Protein AF-A0A429RB81-F1 (afdb_monomer_lite)

Radius of gyration: 11.31 Å; chains: 1; bounding box: 24×22×33 Å

Sequence (59 aa):
MDGRARDYQNSGAAHEVGHALGLCHKGDRFATLMMKRIQTPPITEPTSIDKANYKRLWG

Secondary structure (DSSP, 8-state):
--HHHHHHHHHHHHHHHHHHTTPPPB-TTS-STTBSS--SSPP-S--HHHHHHHHHHH-

Structure (mmCIF, N/CA/C/O backbone):
data_AF-A0A429RB81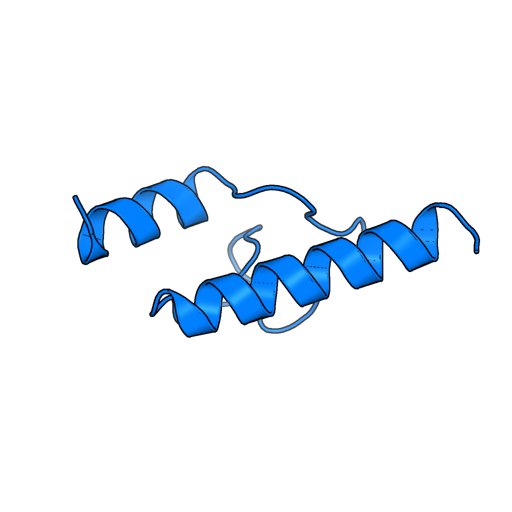-F1
#
_entry.id   AF-A0A429RB81-F1
#
loop_
_atom_site.group_PDB
_atom_site.id
_atom_site.type_symbol
_atom_site.label_atom_id
_atom_site.label_alt_id
_atom_site.label_comp_id
_atom_site.label_asym_id
_atom_site.label_entity_id
_atom_site.label_seq_id
_atom_site.pdbx_PDB_ins_code
_atom_site.Cartn_x
_atom_site.Cartn_y
_atom_site.Cartn_z
_atom_site.occupancy
_atom_site.B_iso_or_equiv
_atom_site.auth_seq_id
_atom_site.auth_comp_id
_atom_site.auth_asym_id
_atom_site.auth_atom_id
_atom_site.pdbx_PDB_model_num
ATOM 1 N N . MET A 1 1 ? 14.171 -9.151 -15.757 1.00 59.81 1 MET A N 1
ATOM 2 C CA . MET A 1 1 ? 13.126 -8.131 -15.532 1.00 59.81 1 MET A CA 1
ATOM 3 C C . MET A 1 1 ? 13.824 -6.813 -15.271 1.00 59.81 1 MET A C 1
ATOM 5 O O . MET A 1 1 ? 14.840 -6.830 -14.583 1.00 59.81 1 MET A O 1
ATOM 9 N N . ASP A 1 2 ? 13.364 -5.721 -15.872 1.00 79.00 2 ASP A N 1
ATOM 10 C CA . ASP A 1 2 ? 13.896 -4.390 -15.576 1.00 79.00 2 ASP A CA 1
ATOM 11 C C . ASP A 1 2 ? 13.546 -3.995 -14.124 1.00 79.00 2 ASP A C 1
ATOM 13 O O . ASP A 1 2 ? 12.602 -4.518 -13.526 1.00 79.00 2 ASP A O 1
ATOM 17 N N . GLY A 1 3 ? 14.338 -3.106 -13.513 1.00 83.62 3 GLY A N 1
ATOM 18 C CA . GLY A 1 3 ? 14.073 -2.654 -12.137 1.00 83.62 3 GLY A CA 1
ATOM 19 C C . GLY A 1 3 ? 12.690 -2.012 -12.005 1.00 83.62 3 GLY A C 1
ATOM 20 O O . GLY A 1 3 ? 11.990 -2.235 -11.023 1.00 83.62 3 GLY A O 1
ATOM 21 N N . ARG A 1 4 ? 12.252 -1.323 -13.066 1.00 85.62 4 ARG A N 1
ATOM 22 C CA . ARG A 1 4 ? 10.948 -0.672 -13.140 1.00 85.62 4 ARG A CA 1
ATOM 23 C C . ARG A 1 4 ? 9.797 -1.673 -13.041 1.00 85.62 4 ARG A C 1
ATOM 25 O O . ARG A 1 4 ? 8.960 -1.483 -12.170 1.00 85.62 4 ARG A O 1
ATOM 32 N N . ALA A 1 5 ? 9.722 -2.727 -13.861 1.00 91.31 5 ALA A N 1
ATOM 33 C CA . ALA A 1 5 ? 8.603 -3.672 -13.766 1.00 91.31 5 ALA A CA 1
ATOM 34 C C . ALA A 1 5 ? 8.551 -4.366 -12.401 1.00 91.31 5 ALA A C 1
ATOM 36 O O . ALA A 1 5 ? 7.457 -4.590 -11.884 1.00 91.31 5 ALA A O 1
ATOM 37 N N . ARG A 1 6 ? 9.710 -4.648 -11.788 1.00 94.56 6 ARG A N 1
ATOM 38 C CA . ARG A 1 6 ? 9.761 -5.205 -10.431 1.00 94.56 6 ARG A CA 1
ATOM 39 C C . ARG A 1 6 ? 9.139 -4.260 -9.400 1.00 94.56 6 ARG A C 1
ATOM 41 O O . ARG A 1 6 ? 8.371 -4.718 -8.564 1.00 94.56 6 ARG A O 1
ATOM 48 N N . ASP A 1 7 ? 9.400 -2.959 -9.482 1.00 95.69 7 ASP A N 1
ATOM 49 C CA . ASP A 1 7 ? 8.827 -1.988 -8.541 1.00 95.69 7 ASP A CA 1
ATOM 50 C C . ASP A 1 7 ? 7.304 -1.857 -8.698 1.00 95.69 7 ASP A C 1
ATOM 52 O O . ASP A 1 7 ? 6.588 -1.756 -7.704 1.00 95.69 7 ASP A O 1
ATOM 56 N N . TYR A 1 8 ? 6.779 -1.943 -9.927 1.00 96.12 8 TYR A N 1
ATOM 57 C CA . TYR A 1 8 ? 5.327 -2.009 -10.149 1.00 96.12 8 TYR A CA 1
ATOM 58 C C . TYR A 1 8 ? 4.715 -3.284 -9.556 1.00 96.12 8 TYR A C 1
ATOM 60 O O . TYR A 1 8 ? 3.668 -3.213 -8.917 1.00 96.12 8 TYR A O 1
ATOM 68 N N . GLN A 1 9 ? 5.364 -4.438 -9.735 1.00 95.75 9 GLN A N 1
ATOM 69 C CA . GLN A 1 9 ? 4.902 -5.704 -9.156 1.00 95.75 9 GLN A CA 1
ATOM 70 C C . GLN A 1 9 ? 4.926 -5.666 -7.626 1.00 95.75 9 GLN A C 1
ATOM 72 O O . GLN A 1 9 ? 3.948 -6.059 -6.998 1.00 95.75 9 GLN A O 1
ATOM 77 N N . ASN A 1 10 ? 5.996 -5.137 -7.028 1.00 96.31 10 ASN A N 1
ATOM 78 C CA . ASN A 1 10 ? 6.108 -4.976 -5.580 1.00 96.31 10 ASN A CA 1
ATOM 79 C C . ASN A 1 10 ? 5.043 -4.015 -5.035 1.00 96.31 10 ASN A C 1
ATOM 81 O O . ASN A 1 10 ? 4.419 -4.311 -4.021 1.00 96.31 10 ASN A O 1
ATOM 85 N N . SER A 1 11 ? 4.797 -2.897 -5.727 1.00 97.19 11 SER A N 1
ATOM 86 C CA . SER A 1 11 ? 3.748 -1.938 -5.364 1.00 97.19 11 SER A CA 1
ATOM 87 C C . SER A 1 11 ? 2.357 -2.575 -5.400 1.00 97.19 11 SER A C 1
ATOM 89 O O . SER A 1 11 ? 1.606 -2.463 -4.434 1.00 97.19 11 SER A O 1
ATOM 91 N N . GLY A 1 12 ? 2.038 -3.315 -6.469 1.00 96.56 12 GLY A N 1
ATOM 92 C CA . GLY A 1 12 ? 0.777 -4.050 -6.585 1.00 96.56 12 GLY A CA 1
ATOM 93 C C . GLY A 1 12 ? 0.633 -5.145 -5.526 1.00 96.56 12 GLY A C 1
ATOM 94 O O . GLY A 1 12 ? -0.393 -5.234 -4.866 1.00 96.56 12 GLY A O 1
ATOM 95 N N . ALA A 1 13 ? 1.678 -5.937 -5.283 1.00 96.88 13 ALA A N 1
ATOM 96 C CA . ALA A 1 13 ? 1.651 -6.958 -4.239 1.00 96.88 13 ALA A CA 1
ATOM 97 C C . ALA A 1 13 ? 1.432 -6.345 -2.844 1.00 96.88 13 ALA A C 1
ATOM 99 O O . ALA A 1 13 ? 0.608 -6.838 -2.076 1.00 96.88 13 ALA A O 1
ATOM 100 N N . ALA A 1 14 ? 2.117 -5.242 -2.527 1.00 97.38 14 ALA A N 1
ATOM 101 C CA . ALA A 1 14 ? 1.928 -4.523 -1.269 1.00 97.38 14 ALA A CA 1
ATOM 102 C C . ALA A 1 14 ? 0.508 -3.935 -1.139 1.00 97.38 14 ALA A C 1
ATOM 104 O O . ALA A 1 14 ? -0.061 -3.961 -0.047 1.00 97.38 14 ALA A O 1
ATOM 105 N N . HIS A 1 15 ? -0.081 -3.457 -2.240 1.00 97.75 15 HIS A N 1
ATOM 106 C CA . HIS A 1 15 ? -1.470 -2.990 -2.296 1.00 97.75 15 HIS A CA 1
ATOM 107 C C . HIS A 1 15 ? -2.466 -4.101 -1.931 1.00 97.75 15 HIS A C 1
ATOM 109 O O . HIS A 1 15 ? -3.307 -3.916 -1.051 1.00 97.75 15 HIS A O 1
ATOM 115 N N . GLU A 1 16 ? -2.329 -5.280 -2.540 1.00 97.88 16 GLU A N 1
ATOM 116 C CA . GLU A 1 16 ? -3.221 -6.415 -2.269 1.00 97.88 16 GLU A CA 1
ATOM 117 C C . GLU A 1 16 ? -3.055 -6.962 -0.844 1.00 97.88 16 GLU A C 1
ATOM 119 O O . GLU A 1 16 ? -4.037 -7.307 -0.184 1.00 97.88 16 GLU A O 1
ATOM 124 N N . VAL A 1 17 ? -1.828 -6.975 -0.309 1.00 97.62 17 VAL A N 1
ATOM 125 C CA . VAL A 1 17 ? -1.607 -7.281 1.114 1.00 97.62 17 VAL A CA 1
ATOM 126 C C . VAL A 1 17 ? -2.303 -6.245 2.000 1.00 97.62 17 VAL A C 1
ATOM 128 O O . VAL A 1 17 ? -2.898 -6.608 3.012 1.00 97.62 17 VAL A O 1
ATOM 131 N N . GLY A 1 18 ? -2.306 -4.969 1.611 1.00 97.50 18 GLY A N 1
ATOM 132 C CA . GLY A 1 18 ? -3.090 -3.932 2.277 1.00 97.50 18 GLY A CA 1
ATOM 133 C C . GLY A 1 18 ? -4.582 -4.271 2.348 1.00 97.50 18 GLY A C 1
ATOM 134 O O . GLY A 1 18 ? -5.178 -4.153 3.421 1.00 97.50 18 GLY A O 1
ATOM 135 N N . HIS A 1 19 ? -5.175 -4.765 1.258 1.00 98.44 19 HIS A N 1
ATOM 136 C CA . HIS A 1 19 ? -6.555 -5.261 1.260 1.00 98.44 19 HIS A CA 1
ATOM 137 C C . HIS A 1 19 ? -6.754 -6.467 2.181 1.00 98.44 19 HIS A C 1
ATOM 139 O O . HIS A 1 19 ? -7.711 -6.481 2.956 1.00 98.44 19 HIS A O 1
ATOM 145 N N . ALA A 1 20 ? -5.835 -7.436 2.165 1.00 98.19 20 ALA A N 1
ATOM 146 C CA . ALA A 1 20 ? -5.880 -8.584 3.073 1.00 98.19 20 ALA A CA 1
ATOM 147 C C . ALA A 1 20 ? -5.798 -8.170 4.558 1.00 98.19 20 ALA A C 1
ATOM 149 O O . ALA A 1 20 ? -6.394 -8.817 5.415 1.00 98.19 20 ALA A O 1
ATOM 150 N N . LEU A 1 21 ? -5.116 -7.060 4.860 1.00 97.38 21 LEU A N 1
ATOM 151 C CA . LEU A 1 21 ? -5.043 -6.444 6.190 1.00 97.38 21 LEU A CA 1
ATOM 152 C C . LEU A 1 21 ? -6.241 -5.530 6.518 1.00 97.38 21 LEU A C 1
ATOM 154 O O . LEU A 1 21 ? -6.249 -4.887 7.566 1.00 97.38 21 LEU A O 1
ATOM 158 N N . GLY A 1 22 ? -7.248 -5.432 5.646 1.00 97.56 22 GLY A N 1
ATOM 159 C CA . GLY A 1 22 ? -8.458 -4.633 5.868 1.00 97.56 22 GLY A CA 1
ATOM 160 C C . GLY A 1 22 ? -8.355 -3.158 5.463 1.00 97.56 22 GLY A C 1
ATOM 161 O O . GLY A 1 22 ? -9.256 -2.374 5.766 1.00 97.56 22 GLY A O 1
ATOM 162 N N . LEU A 1 23 ? -7.286 -2.742 4.776 1.00 97.50 23 LEU A N 1
ATOM 163 C CA . LEU A 1 23 ? -7.174 -1.381 4.252 1.00 97.50 23 LEU A CA 1
ATOM 164 C C . LEU A 1 23 ? -8.058 -1.202 3.009 1.00 97.50 23 LEU A C 1
ATOM 166 O O . LEU A 1 23 ? -8.031 -1.994 2.068 1.00 97.50 23 LEU A O 1
ATOM 170 N N . CYS A 1 24 ? -8.814 -0.105 2.980 1.00 96.06 24 CYS A N 1
ATOM 171 C CA . CYS A 1 24 ? -9.609 0.296 1.820 1.00 96.06 24 CYS A CA 1
ATOM 172 C C . CYS A 1 24 ? -8.836 1.249 0.907 1.00 96.06 24 CYS A C 1
ATOM 174 O O . CYS A 1 24 ? -7.949 1.982 1.358 1.00 96.06 24 CYS A O 1
ATOM 176 N N . HIS A 1 25 ? -9.282 1.325 -0.349 1.00 96.50 25 HIS A N 1
ATOM 177 C CA . HIS A 1 25 ? -8.825 2.335 -1.294 1.00 96.50 25 HIS A CA 1
ATOM 178 C C . HIS A 1 25 ? -8.835 3.746 -0.693 1.00 96.50 25 HIS A C 1
ATOM 180 O O . HIS A 1 25 ? -9.787 4.156 -0.018 1.00 96.50 25 HIS A O 1
ATOM 186 N N . LYS 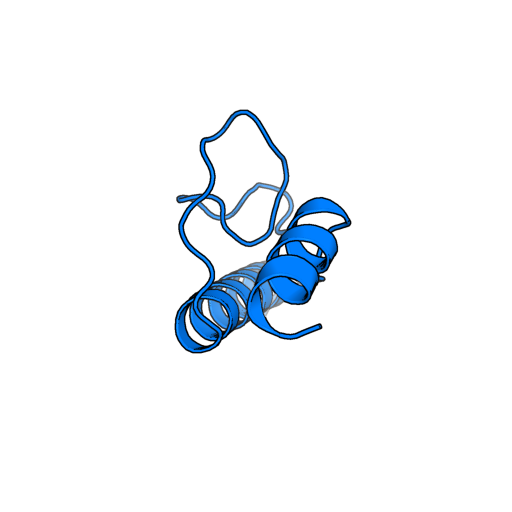A 1 26 ? -7.803 4.523 -1.013 1.00 92.62 26 LYS A N 1
ATOM 187 C CA . LYS A 1 26 ? -7.753 5.967 -0.796 1.00 92.62 26 LYS A CA 1
ATOM 188 C C . LYS A 1 26 ? -7.954 6.684 -2.126 1.00 92.62 26 LYS A C 1
ATOM 190 O O . LYS A 1 26 ? -7.618 6.171 -3.190 1.00 92.62 26 LYS A O 1
ATOM 195 N N . GLY A 1 27 ? -8.583 7.854 -2.056 1.00 85.88 27 GLY A N 1
ATOM 196 C CA . GLY A 1 27 ? -8.770 8.699 -3.232 1.00 85.88 27 GLY A CA 1
ATOM 197 C C . GLY A 1 27 ? -7.444 9.277 -3.721 1.00 85.88 27 GLY A C 1
ATOM 198 O O . GLY A 1 27 ? -6.488 9.386 -2.955 1.00 85.88 27 GLY A O 1
ATOM 199 N N . ASP A 1 28 ? -7.430 9.741 -4.967 1.00 83.44 28 ASP A N 1
ATOM 200 C CA . ASP A 1 28 ? -6.213 10.157 -5.684 1.00 83.44 28 ASP A CA 1
ATOM 201 C C . ASP A 1 28 ? -5.559 11.450 -5.148 1.00 83.44 28 ASP A C 1
ATOM 203 O O . ASP A 1 28 ? -4.594 11.955 -5.71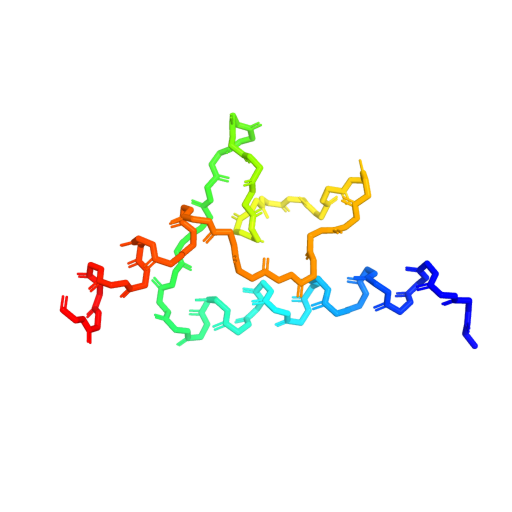1 1.00 83.44 28 ASP A O 1
ATOM 207 N N . ARG A 1 29 ? -6.081 12.005 -4.047 1.00 84.31 29 ARG A N 1
ATOM 208 C CA . ARG A 1 29 ? -5.547 13.200 -3.372 1.00 84.31 29 ARG A CA 1
ATOM 209 C C . ARG A 1 29 ? -4.327 12.909 -2.497 1.00 84.31 29 ARG A C 1
ATOM 211 O O . ARG A 1 29 ? -3.672 13.847 -2.057 1.00 84.31 29 ARG A O 1
ATOM 218 N N . PHE A 1 30 ? -4.055 11.641 -2.203 1.00 83.44 30 PHE A N 1
ATOM 219 C CA . PHE A 1 30 ? -2.973 11.225 -1.318 1.00 83.44 30 PHE A CA 1
ATOM 220 C C . PHE A 1 30 ? -2.046 10.259 -2.047 1.00 83.44 30 PHE A C 1
ATOM 222 O O . PHE A 1 30 ? -2.528 9.340 -2.699 1.00 83.44 30 PHE A O 1
ATOM 229 N N . ALA A 1 31 ? -0.735 10.429 -1.882 1.00 90.50 31 ALA A N 1
ATOM 230 C CA . ALA A 1 31 ? 0.252 9.436 -2.294 1.00 90.50 31 ALA A CA 1
ATOM 231 C C . ALA A 1 31 ? 0.339 8.346 -1.210 1.00 90.50 31 ALA A C 1
ATOM 233 O O . ALA A 1 31 ? 0.845 8.592 -0.116 1.00 90.50 31 ALA A O 1
ATOM 234 N N . THR A 1 32 ? -0.230 7.172 -1.482 1.00 94.88 32 THR A N 1
ATOM 235 C CA . THR A 1 32 ? -0.352 6.030 -0.551 1.00 94.88 32 THR A CA 1
ATOM 236 C C . THR A 1 32 ? -0.359 4.727 -1.343 1.00 94.88 32 THR A C 1
ATOM 238 O O . THR A 1 32 ? -0.789 4.715 -2.497 1.00 94.88 32 THR A O 1
ATOM 241 N N . LEU A 1 33 ? 0.077 3.621 -0.726 1.00 96.31 33 LEU A N 1
ATOM 242 C CA . LEU A 1 33 ? -0.029 2.292 -1.339 1.00 96.31 33 LEU A CA 1
ATOM 243 C C . LEU A 1 33 ? -1.463 1.955 -1.761 1.00 96.31 33 LEU A C 1
ATOM 245 O O . LEU A 1 33 ? -1.666 1.273 -2.758 1.00 96.31 33 LEU A O 1
ATOM 2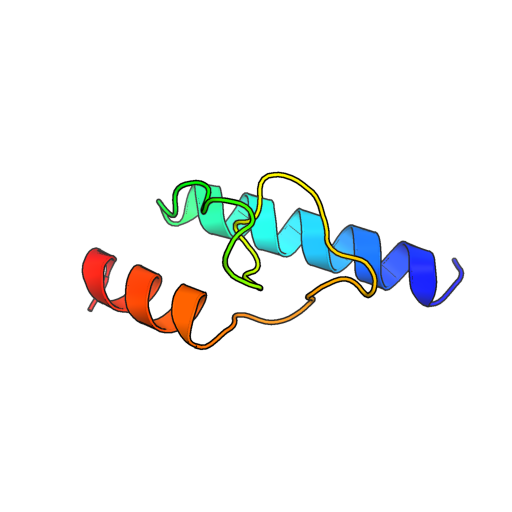49 N N . MET A 1 34 ? -2.464 2.463 -1.041 1.00 96.69 34 MET A N 1
ATOM 250 C CA . MET A 1 34 ? -3.869 2.114 -1.248 1.00 96.69 34 MET A CA 1
ATOM 251 C C . MET A 1 34 ? -4.582 2.988 -2.292 1.00 96.69 34 MET A C 1
ATOM 253 O O . MET A 1 34 ? -5.812 3.047 -2.304 1.00 96.69 34 MET A O 1
ATOM 257 N N . MET A 1 35 ? -3.864 3.693 -3.170 1.00 95.56 35 MET A N 1
ATOM 258 C CA . MET A 1 35 ? -4.485 4.361 -4.325 1.00 95.56 35 MET A CA 1
ATOM 259 C C . MET A 1 35 ? -5.090 3.334 -5.291 1.00 95.56 35 MET A C 1
ATOM 261 O O . MET A 1 35 ? -4.549 2.249 -5.465 1.00 95.56 35 MET A O 1
ATOM 265 N N . LYS A 1 36 ? -6.178 3.688 -5.990 1.00 94.56 36 LYS A N 1
ATOM 266 C CA . LYS A 1 36 ? -6.825 2.791 -6.977 1.00 94.56 36 LYS A CA 1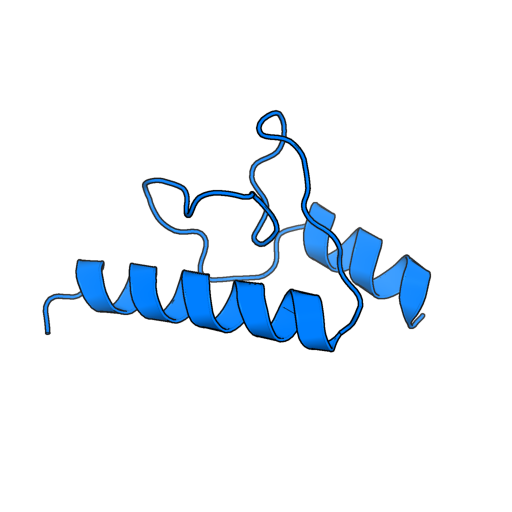
ATOM 267 C C . LYS A 1 36 ? -5.938 2.444 -8.177 1.00 94.56 36 LYS A C 1
ATOM 269 O O . LYS A 1 36 ? -6.231 1.512 -8.918 1.00 94.56 36 LYS A O 1
ATOM 274 N N . ARG A 1 37 ? -4.922 3.262 -8.443 1.00 92.75 37 ARG A N 1
ATOM 275 C CA . ARG A 1 37 ? -3.957 3.073 -9.527 1.00 92.75 37 ARG A CA 1
ATOM 276 C C . ARG A 1 37 ? -2.560 3.158 -8.935 1.00 92.75 37 ARG A C 1
ATOM 278 O O . ARG A 1 37 ? -2.301 4.047 -8.126 1.00 92.75 37 ARG A O 1
ATOM 285 N N . ILE A 1 38 ? -1.664 2.282 -9.386 1.00 92.38 38 ILE A N 1
ATOM 286 C CA . ILE A 1 38 ? -0.246 2.357 -9.025 1.00 92.38 38 ILE A CA 1
ATOM 287 C C . ILE A 1 38 ? 0.319 3.683 -9.547 1.00 92.38 38 ILE A C 1
ATOM 289 O O . ILE A 1 38 ? 0.219 3.993 -10.738 1.00 92.38 38 ILE A O 1
ATOM 293 N N . GLN A 1 39 ? 0.892 4.476 -8.644 1.00 90.94 39 GLN A N 1
ATOM 294 C CA . GLN A 1 39 ? 1.513 5.757 -8.968 1.00 90.94 39 GLN A CA 1
ATOM 295 C C . GLN A 1 39 ? 2.770 5.571 -9.838 1.00 90.94 39 GLN A C 1
ATOM 297 O O . GLN A 1 39 ? 3.407 4.522 -9.834 1.00 90.94 39 GLN A O 1
ATOM 302 N N . THR A 1 40 ? 3.150 6.606 -10.595 1.00 90.62 40 THR A N 1
ATOM 303 C CA . THR A 1 40 ? 4.470 6.702 -11.238 1.00 90.62 40 THR A CA 1
ATOM 304 C C . THR A 1 40 ? 5.284 7.822 -10.573 1.00 90.62 40 THR A C 1
ATOM 306 O O . THR A 1 40 ? 4.852 8.973 -10.651 1.00 90.62 40 THR A O 1
ATOM 309 N N . PRO A 1 41 ? 6.447 7.536 -9.955 1.00 92.31 41 PRO A N 1
ATOM 310 C CA . PRO A 1 41 ? 7.013 6.202 -9.715 1.00 92.31 41 PRO A CA 1
ATOM 311 C C . PRO A 1 41 ? 6.178 5.371 -8.712 1.00 92.31 41 PRO A C 1
ATOM 313 O O . PRO A 1 41 ? 5.442 5.965 -7.920 1.00 92.31 41 PRO A O 1
ATOM 316 N N . PRO A 1 42 ? 6.267 4.024 -8.742 1.00 95.12 42 PRO A N 1
ATOM 317 C CA . PRO A 1 42 ? 5.532 3.162 -7.817 1.00 95.12 42 PRO A CA 1
ATOM 318 C C . PRO A 1 42 ? 5.931 3.398 -6.362 1.00 95.12 42 PRO A C 1
ATOM 320 O O . PRO A 1 42 ? 7.110 3.558 -6.050 1.00 95.12 42 PRO A O 1
ATOM 323 N N . ILE A 1 43 ? 4.948 3.360 -5.464 1.00 94.94 43 ILE A N 1
ATOM 324 C CA . ILE A 1 43 ? 5.194 3.303 -4.022 1.00 94.94 43 ILE A CA 1
ATOM 325 C C . ILE A 1 43 ? 5.409 1.833 -3.668 1.00 94.94 43 ILE A C 1
ATOM 327 O O . ILE A 1 43 ? 4.501 1.026 -3.841 1.00 94.94 43 ILE A O 1
ATOM 331 N N . THR A 1 44 ? 6.596 1.473 -3.192 1.00 93.25 44 THR A N 1
ATOM 332 C CA . THR A 1 44 ? 6.940 0.083 -2.834 1.00 93.25 44 THR A CA 1
ATOM 333 C C . THR A 1 44 ? 6.962 -0.170 -1.328 1.00 93.25 44 THR A C 1
ATOM 335 O O . THR A 1 44 ? 7.158 -1.303 -0.913 1.00 93.25 44 THR A O 1
ATOM 338 N N . GLU A 1 45 ? 6.756 0.865 -0.511 1.00 92.62 45 GLU A N 1
ATOM 339 C CA . GLU A 1 45 ? 6.831 0.810 0.952 1.00 92.62 45 GLU A CA 1
ATOM 340 C C . GLU A 1 45 ? 5.623 1.513 1.592 1.00 92.62 45 GLU A C 1
ATOM 342 O O . GLU A 1 45 ? 5.143 2.511 1.043 1.00 92.62 45 GLU A O 1
ATOM 347 N N . PRO A 1 46 ? 5.139 1.069 2.769 1.00 94.62 46 PRO A N 1
ATOM 348 C CA . PRO A 1 46 ? 4.029 1.727 3.451 1.00 94.62 46 PRO A CA 1
ATOM 349 C C . PRO A 1 46 ? 4.329 3.188 3.794 1.00 94.62 46 PRO A C 1
ATOM 351 O O . PRO A 1 46 ? 5.278 3.504 4.522 1.00 94.62 46 PRO A O 1
ATOM 354 N N . THR A 1 47 ? 3.468 4.090 3.327 1.00 96.31 47 THR A N 1
ATOM 355 C CA . THR A 1 47 ? 3.544 5.522 3.634 1.00 96.31 47 THR A CA 1
ATOM 356 C C . THR A 1 47 ? 3.107 5.815 5.072 1.00 96.31 47 THR A C 1
ATOM 358 O O . THR A 1 47 ? 2.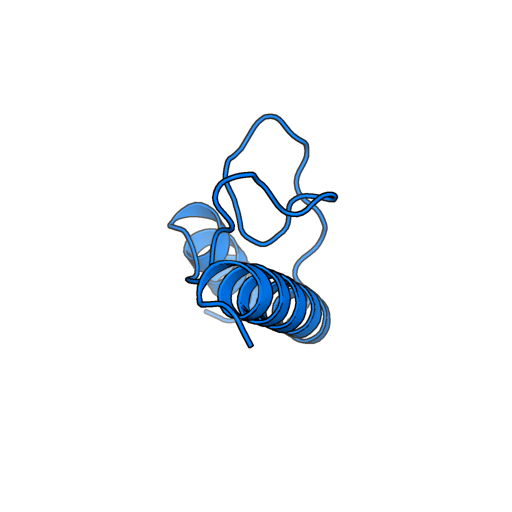573 4.957 5.781 1.00 96.31 47 THR A O 1
ATOM 361 N N . SER A 1 48 ? 3.285 7.057 5.530 1.00 96.50 48 SER A N 1
ATOM 362 C CA . SER A 1 48 ? 2.759 7.496 6.832 1.00 96.50 48 SER A CA 1
ATOM 363 C C . SER A 1 48 ? 1.234 7.355 6.925 1.00 96.50 48 SER A C 1
ATOM 365 O O . SER A 1 48 ? 0.712 7.014 7.987 1.00 96.50 48 SER A O 1
ATOM 367 N N . ILE A 1 49 ? 0.526 7.548 5.809 1.00 95.25 49 ILE A N 1
ATOM 368 C CA . ILE A 1 49 ? -0.925 7.367 5.705 1.00 95.25 49 ILE A CA 1
ATOM 369 C C . ILE A 1 49 ? -1.280 5.888 5.869 1.00 95.25 49 ILE A C 1
ATOM 371 O O . ILE A 1 49 ? -2.185 5.561 6.638 1.00 95.25 49 ILE A O 1
ATOM 375 N N . ASP A 1 50 ? -0.557 4.991 5.196 1.00 96.94 50 ASP A N 1
ATOM 376 C CA . ASP A 1 50 ? -0.773 3.542 5.299 1.00 96.94 50 ASP A CA 1
ATOM 377 C C . ASP A 1 50 ? -0.566 3.063 6.738 1.00 96.94 50 ASP A C 1
ATOM 379 O O . ASP A 1 50 ? -1.448 2.431 7.317 1.00 96.94 50 ASP A O 1
ATOM 383 N N . LYS A 1 51 ? 0.543 3.473 7.368 1.00 97.62 51 LYS A N 1
ATOM 384 C CA . LYS A 1 51 ? 0.870 3.135 8.763 1.00 97.62 51 LYS A CA 1
ATOM 385 C C . LYS A 1 51 ? -0.175 3.655 9.753 1.00 97.62 51 LYS A C 1
ATOM 387 O O . LYS A 1 51 ? -0.555 2.939 10.676 1.00 97.62 51 LYS A O 1
ATOM 392 N N . ALA A 1 52 ? -0.673 4.877 9.559 1.00 97.12 52 ALA A N 1
ATOM 393 C CA . ALA A 1 52 ? -1.716 5.443 10.413 1.00 97.12 52 ALA A CA 1
ATOM 394 C C . ALA A 1 52 ? -3.054 4.696 10.278 1.00 97.12 52 ALA A C 1
ATOM 396 O O . ALA A 1 52 ? -3.735 4.481 11.279 1.00 97.12 52 ALA A O 1
ATOM 397 N N . ASN A 1 53 ? -3.436 4.286 9.062 1.00 96.19 53 ASN A N 1
ATOM 398 C CA . ASN A 1 53 ? -4.655 3.499 8.851 1.00 96.19 53 ASN A CA 1
ATOM 399 C C . ASN A 1 53 ? -4.509 2.070 9.384 1.00 96.19 53 ASN A C 1
ATOM 401 O O . ASN A 1 53 ? -5.439 1.583 10.016 1.00 96.19 53 ASN A O 1
ATOM 405 N N . TYR A 1 54 ? -3.349 1.437 9.194 1.00 97.94 54 TYR A N 1
ATOM 406 C CA . TYR A 1 54 ? -3.049 0.135 9.787 1.00 97.94 54 TYR A CA 1
ATOM 407 C C . TYR A 1 54 ? -3.190 0.182 11.311 1.00 97.94 54 TYR A C 1
ATOM 409 O O . TYR A 1 54 ? -3.901 -0.638 11.886 1.00 97.94 54 TYR A O 1
ATOM 417 N N . LYS A 1 55 ? -2.594 1.196 11.959 1.00 98.12 55 LYS A N 1
ATOM 418 C CA . LYS A 1 55 ? -2.705 1.385 13.410 1.00 98.12 55 LYS A CA 1
ATOM 419 C C . LYS A 1 55 ? -4.165 1.491 13.855 1.00 98.12 55 LYS A C 1
ATOM 421 O O . LYS A 1 55 ? -4.560 0.790 14.763 1.00 98.12 55 LYS A O 1
ATOM 426 N N . ARG A 1 56 ? -5.007 2.263 13.160 1.00 96.75 56 ARG A N 1
ATOM 427 C CA . ARG A 1 56 ? -6.442 2.375 13.500 1.00 96.75 56 ARG A CA 1
ATOM 428 C C . ARG A 1 56 ? -7.212 1.049 13.480 1.00 96.75 56 ARG A C 1
ATOM 430 O O . ARG A 1 56 ? -8.253 0.979 14.123 1.00 96.75 56 ARG A O 1
ATOM 437 N N . LEU A 1 57 ? -6.760 0.059 12.711 1.00 97.25 57 LEU A N 1
ATOM 438 C CA . LEU A 1 57 ? -7.408 -1.251 12.618 1.00 97.25 57 LEU A CA 1
ATOM 439 C C . LEU A 1 57 ? -6.837 -2.259 13.621 1.00 97.25 57 LEU A C 1
ATOM 441 O O . LEU A 1 57 ? -7.589 -3.073 14.148 1.00 97.25 57 LEU A O 1
ATOM 445 N N . TRP A 1 58 ? -5.527 -2.210 13.874 1.00 96.56 58 TRP A N 1
ATOM 446 C CA . TRP A 1 58 ? -4.799 -3.293 14.544 1.00 96.56 58 TRP A CA 1
ATOM 447 C C . TRP A 1 58 ? -3.966 -2.864 15.766 1.00 96.56 58 TRP A C 1
ATOM 449 O O . TRP A 1 58 ? -3.221 -3.692 16.289 1.00 96.56 58 TRP A O 1
ATOM 459 N N . GLY A 1 59 ? -4.034 -1.603 16.217 1.00 84.12 59 GLY A N 1
ATOM 460 C CA . GLY A 1 59 ? -3.175 -1.071 17.288 1.00 84.12 59 GLY A CA 1
ATOM 461 C C . GLY A 1 59 ? -3.760 0.064 18.118 1.00 84.12 59 GLY A C 1
ATOM 462 O O . GLY A 1 59 ? -4.207 1.081 17.544 1.00 84.12 59 GLY A O 1
#

Foldseek 3Di:
DDPQVVLVVLLVVVLVVLVVLVHAADDPPDDASRHPDADVVGDNDGDPVSVVVSVVRPD

pLDDT: mean 93.43, std 6.38, range [59.81, 98.44]